Protein AF-A0A960Q9W2-F1 (afdb_monomer)

Mean predicted aligned error: 3.48 Å

Foldseek 3Di:
DDDDDDDAQDWDDDPPQWIWHFPDDDPPDTDIDID

Sequence (35 aa):
MLVLTRKIGESIKINEDVKITVIDIKGRNIRLGIE

Structure (mmCIF, N/CA/C/O backbone):
data_AF-A0A960Q9W2-F1
#
_entry.id   AF-A0A960Q9W2-F1
#
loop_
_atom_site.group_PDB
_atom_site.id
_atom_site.type_symbol
_atom_site.label_atom_id
_atom_site.label_alt_id
_atom_site.label_comp_id
_atom_site.label_asym_id
_atom_site.label_entity_id
_atom_site.label_seq_id
_atom_site.pdbx_PDB_ins_code
_atom_site.Cartn_x
_atom_site.Cartn_y
_atom_site.Cartn_z
_atom_site.occupancy
_atom_site.B_iso_or_equiv
_atom_site.auth_seq_id
_atom_site.auth_comp_id
_atom_site.a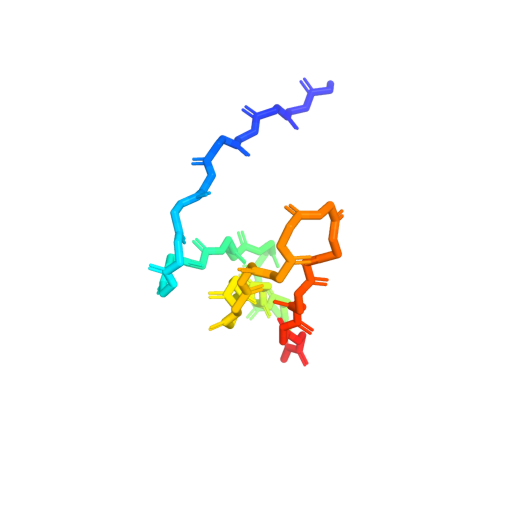uth_asym_id
_atom_site.auth_atom_id
_atom_site.pdbx_PDB_model_num
ATOM 1 N N . MET A 1 1 ? -1.696 20.788 2.022 1.00 72.50 1 MET A N 1
ATOM 2 C CA . MET A 1 1 ? -1.539 19.691 1.044 1.00 72.50 1 MET A CA 1
ATOM 3 C C . MET A 1 1 ? -0.318 18.885 1.452 1.00 72.50 1 MET A C 1
ATOM 5 O O . MET A 1 1 ? 0.765 19.452 1.465 1.00 72.50 1 MET A O 1
ATOM 9 N N . LEU A 1 2 ? -0.498 17.630 1.869 1.00 89.25 2 LEU A N 1
ATOM 10 C CA . LEU A 1 2 ? 0.598 16.752 2.288 1.00 89.25 2 LEU A CA 1
ATOM 11 C C . LEU A 1 2 ? 0.845 15.729 1.176 1.00 89.25 2 LEU A C 1
ATOM 13 O O . LEU A 1 2 ? -0.086 15.035 0.778 1.00 89.25 2 LEU A O 1
ATOM 17 N N . VAL A 1 3 ? 2.069 15.665 0.653 1.00 90.75 3 VAL A N 1
ATOM 18 C CA . VAL A 1 3 ? 2.440 14.768 -0.451 1.00 90.75 3 VAL A CA 1
ATOM 19 C C . VAL A 1 3 ? 3.469 13.776 0.065 1.00 90.75 3 VAL A C 1
ATOM 21 O O . VAL A 1 3 ? 4.496 14.173 0.610 1.00 90.75 3 VAL A O 1
ATOM 24 N N . LEU A 1 4 ? 3.179 12.487 -0.089 1.00 89.25 4 LEU A N 1
ATOM 25 C CA . LEU A 1 4 ? 4.007 11.396 0.412 1.00 89.25 4 LEU A CA 1
ATOM 26 C C . LEU A 1 4 ? 4.240 10.396 -0.716 1.00 89.25 4 LEU A C 1
ATOM 28 O O . LEU A 1 4 ? 3.291 9.865 -1.290 1.00 89.25 4 LEU A O 1
ATOM 32 N N . THR A 1 5 ? 5.504 10.117 -1.015 1.00 90.75 5 THR A N 1
ATOM 33 C CA . THR A 1 5 ? 5.878 9.080 -1.979 1.00 90.75 5 THR A CA 1
ATOM 34 C C . THR A 1 5 ? 6.008 7.747 -1.251 1.00 90.75 5 THR A C 1
ATOM 36 O O . THR A 1 5 ? 6.714 7.644 -0.244 1.00 90.75 5 THR A O 1
ATOM 39 N N . ARG A 1 6 ? 5.323 6.716 -1.747 1.00 92.38 6 ARG A N 1
ATOM 40 C CA . ARG A 1 6 ? 5.368 5.354 -1.201 1.00 92.38 6 ARG A CA 1
ATOM 41 C C . ARG A 1 6 ? 5.835 4.369 -2.262 1.00 92.38 6 ARG A C 1
ATOM 43 O O . ARG A 1 6 ? 5.461 4.487 -3.428 1.00 92.38 6 ARG A O 1
ATOM 50 N N . LYS A 1 7 ? 6.652 3.403 -1.851 1.00 91.38 7 LYS A N 1
ATOM 51 C CA . LYS A 1 7 ? 6.994 2.218 -2.643 1.00 91.38 7 LYS A CA 1
ATOM 52 C C . LYS A 1 7 ? 5.984 1.097 -2.387 1.00 91.38 7 LYS A C 1
ATOM 54 O O . LYS A 1 7 ? 5.206 1.150 -1.438 1.00 91.38 7 LYS A O 1
ATOM 59 N N . ILE A 1 8 ? 6.014 0.074 -3.238 1.00 92.44 8 ILE A N 1
ATOM 60 C CA . ILE A 1 8 ? 5.237 -1.160 -3.048 1.00 92.44 8 ILE A CA 1
ATOM 61 C C . ILE A 1 8 ? 5.552 -1.739 -1.663 1.00 92.44 8 ILE A C 1
ATOM 63 O O . ILE A 1 8 ? 6.720 -1.858 -1.297 1.00 92.44 8 ILE A O 1
ATOM 67 N N . GLY A 1 9 ? 4.512 -2.068 -0.898 1.00 90.81 9 GLY A N 1
ATOM 68 C CA . GLY A 1 9 ? 4.598 -2.579 0.469 1.00 90.81 9 GLY A CA 1
ATOM 69 C C . GLY A 1 9 ? 4.647 -1.504 1.557 1.00 90.81 9 GLY A C 1
ATOM 70 O O . GLY A 1 9 ? 4.456 -1.824 2.729 1.00 90.81 9 GLY A O 1
ATOM 71 N N . GLU A 1 10 ? 4.857 -0.229 1.214 1.00 93.56 10 GLU A N 1
ATOM 72 C CA . GLU A 1 10 ? 4.769 0.846 2.199 1.00 93.56 10 GLU A CA 1
ATOM 73 C C . GLU A 1 10 ? 3.313 1.257 2.447 1.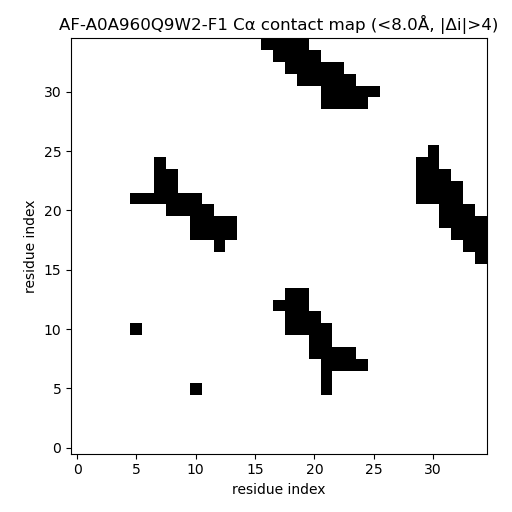00 93.56 10 GLU A C 1
ATOM 75 O O . GLU A 1 10 ? 2.459 1.222 1.555 1.00 93.56 10 GLU A O 1
ATOM 80 N N . SER A 1 11 ? 3.047 1.692 3.679 1.00 92.69 11 SER A N 1
ATOM 81 C CA . SER A 1 11 ? 1.734 2.175 4.097 1.00 92.69 11 SER A CA 1
ATOM 82 C C . SER A 1 11 ? 1.783 3.610 4.613 1.00 92.69 11 SER A C 1
ATOM 84 O O . SER A 1 11 ? 2.836 4.133 4.993 1.00 92.69 11 SER A O 1
ATOM 86 N N . ILE A 1 12 ? 0.625 4.256 4.560 1.00 93.69 12 ILE A N 1
ATOM 87 C CA . ILE A 1 12 ? 0.325 5.576 5.096 1.00 93.69 12 ILE A CA 1
ATOM 88 C C . ILE A 1 12 ? -0.780 5.362 6.119 1.00 93.69 12 ILE A C 1
ATOM 90 O O . ILE A 1 12 ? -1.838 4.832 5.784 1.00 93.69 12 ILE A O 1
ATOM 94 N N . LYS A 1 13 ? -0.540 5.782 7.357 1.00 92.75 13 LYS A N 1
ATOM 95 C CA . LYS A 1 13 ? -1.562 5.785 8.399 1.00 92.75 13 LYS A CA 1
ATOM 96 C C . LYS A 1 13 ? -2.126 7.199 8.522 1.00 92.75 13 LYS A C 1
ATOM 98 O O . LYS A 1 13 ? -1.362 8.150 8.679 1.00 92.75 13 LYS A O 1
ATOM 103 N N . ILE A 1 14 ? -3.441 7.332 8.402 1.00 92.25 14 ILE A N 1
ATOM 104 C CA . ILE A 1 14 ? -4.179 8.579 8.588 1.00 92.25 14 ILE A CA 1
ATOM 105 C C . ILE A 1 14 ? -4.990 8.418 9.875 1.00 92.25 14 ILE A C 1
ATOM 107 O O . ILE A 1 14 ? -5.903 7.599 9.934 1.00 92.25 14 ILE A O 1
ATOM 111 N N . ASN A 1 15 ? -4.647 9.202 10.901 1.00 91.19 15 ASN A N 1
ATOM 112 C CA . ASN A 1 15 ? -5.174 9.048 12.265 1.00 91.19 15 ASN A CA 1
ATOM 113 C C . ASN A 1 15 ? -4.975 7.619 12.801 1.00 91.19 15 ASN A C 1
ATOM 115 O O . ASN A 1 15 ? -3.912 7.040 12.576 1.00 91.19 15 ASN A O 1
ATOM 119 N N . GLU A 1 16 ? -5.935 7.067 13.547 1.00 90.81 16 GLU A N 1
ATOM 120 C CA . GLU A 1 16 ? -5.868 5.699 14.074 1.00 90.81 16 GLU A CA 1
ATOM 121 C C . GLU A 1 16 ? -6.673 4.686 13.260 1.00 90.81 16 GLU A C 1
ATOM 123 O O . GLU A 1 16 ? -6.307 3.513 13.258 1.00 90.81 16 GLU A O 1
ATOM 128 N N . ASP A 1 17 ? -7.673 5.157 12.518 1.00 90.75 17 ASP A N 1
ATOM 129 C CA . ASP A 1 17 ? -8.684 4.321 11.871 1.00 90.75 17 ASP A CA 1
ATOM 130 C C . ASP A 1 17 ? -8.382 3.959 10.419 1.00 90.75 17 ASP A C 1
ATOM 132 O O . ASP A 1 17 ? -8.976 3.017 9.919 1.00 90.75 17 ASP A O 1
ATOM 136 N N . VAL A 1 18 ? -7.514 4.707 9.725 1.00 91.94 18 VAL A N 1
ATOM 137 C CA . VAL A 1 18 ? -7.312 4.515 8.281 1.00 91.94 18 VAL A CA 1
ATOM 138 C C . VAL A 1 18 ? -5.861 4.191 7.968 1.00 91.94 18 VAL A C 1
ATOM 140 O O . VAL A 1 18 ? -4.947 4.984 8.212 1.00 91.94 18 VAL A O 1
ATOM 143 N N . LYS A 1 19 ? -5.640 3.039 7.344 1.00 93.56 19 LYS A N 1
ATOM 144 C CA . LYS A 1 19 ? -4.349 2.598 6.831 1.00 93.56 19 LYS A CA 1
ATOM 145 C C . LYS A 1 19 ? -4.453 2.330 5.337 1.00 93.56 19 LYS A C 1
ATOM 147 O O . LYS A 1 19 ? -5.161 1.442 4.879 1.00 93.56 19 LYS A O 1
ATOM 152 N N . ILE A 1 20 ? -3.684 3.084 4.564 1.00 93.88 20 ILE A N 1
ATOM 153 C CA . ILE A 1 20 ? -3.580 2.926 3.116 1.00 93.88 20 ILE A CA 1
ATOM 154 C C . ILE A 1 20 ? -2.261 2.2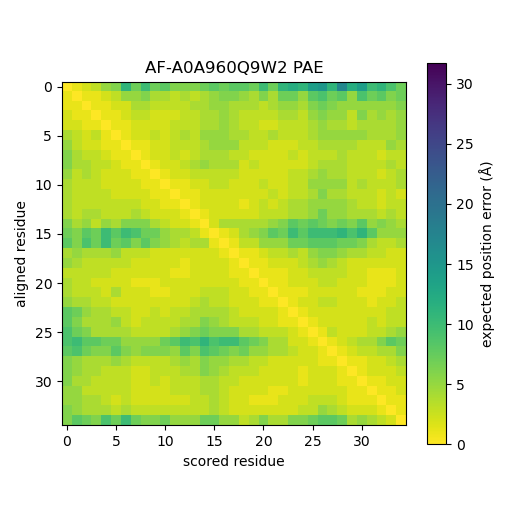28 2.817 1.00 93.88 20 ILE A C 1
ATOM 156 O O . ILE A 1 20 ? -1.202 2.748 3.153 1.00 93.88 20 ILE A O 1
ATOM 160 N N . THR A 1 21 ? -2.298 1.081 2.153 1.00 94.81 21 THR A N 1
ATOM 161 C CA . THR A 1 21 ? -1.099 0.320 1.781 1.00 94.81 21 THR A CA 1
ATOM 162 C C . THR A 1 21 ? -0.986 0.225 0.267 1.00 94.81 21 THR A C 1
ATOM 164 O O . THR A 1 21 ? -1.956 -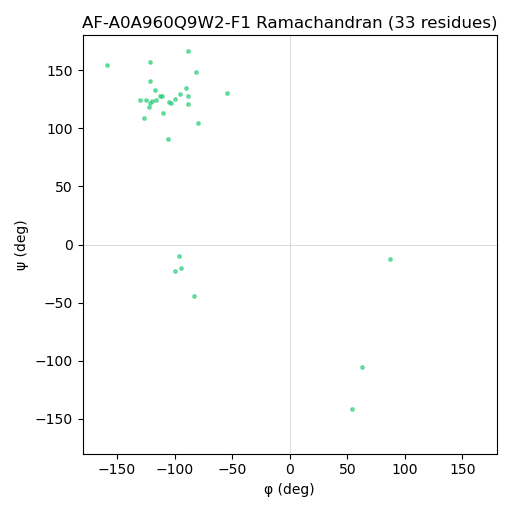0.104 -0.415 1.00 94.81 21 THR A O 1
ATOM 167 N N . VAL A 1 22 ? 0.201 0.487 -0.279 1.00 94.75 22 VAL A N 1
ATOM 168 C CA . VAL A 1 22 ? 0.471 0.262 -1.705 1.00 94.75 22 VAL A CA 1
ATOM 169 C C . VAL A 1 22 ? 0.736 -1.226 -1.908 1.00 94.75 22 VAL A C 1
ATOM 171 O O . VAL A 1 22 ? 1.799 -1.723 -1.550 1.00 94.75 22 VAL A O 1
ATOM 174 N N . ILE A 1 23 ? -0.236 -1.945 -2.464 1.00 94.12 23 ILE A N 1
ATOM 175 C CA . ILE A 1 23 ? -0.182 -3.406 -2.602 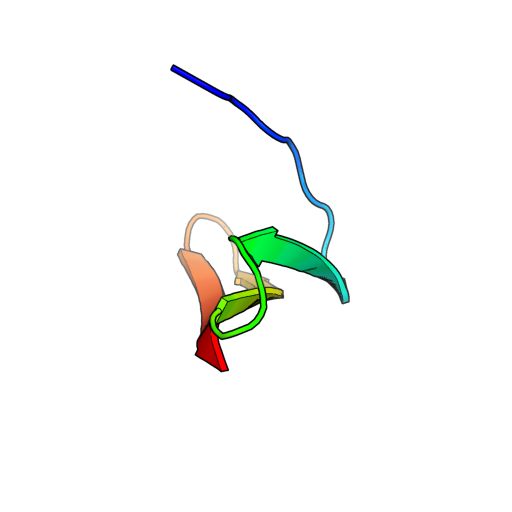1.00 94.12 23 ILE A CA 1
ATOM 176 C C . ILE A 1 23 ? 0.608 -3.812 -3.842 1.00 94.12 23 ILE A C 1
ATOM 178 O O . ILE A 1 23 ? 1.418 -4.730 -3.788 1.00 94.12 23 ILE A O 1
ATOM 182 N N . ASP A 1 24 ? 0.362 -3.144 -4.968 1.00 94.19 24 ASP A N 1
ATOM 183 C CA . ASP A 1 24 ? 0.995 -3.479 -6.242 1.00 94.19 24 ASP A CA 1
ATOM 184 C C . ASP A 1 24 ? 0.957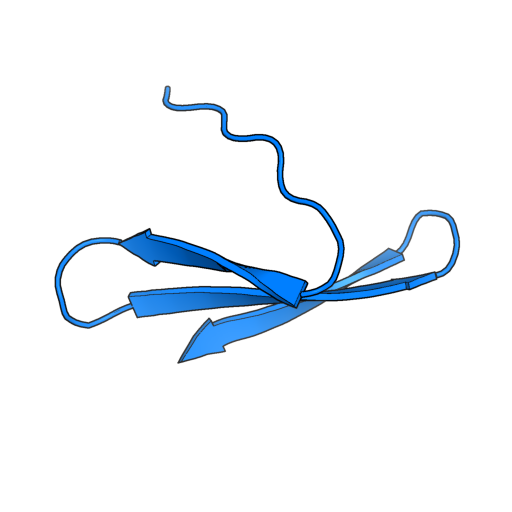 -2.283 -7.201 1.00 94.19 24 ASP A C 1
ATOM 186 O O . ASP A 1 24 ? 0.066 -1.432 -7.117 1.00 94.19 24 ASP A O 1
ATOM 190 N N . ILE A 1 25 ? 1.902 -2.232 -8.136 1.00 92.62 25 ILE A N 1
ATOM 191 C CA . ILE A 1 25 ? 1.957 -1.219 -9.193 1.00 92.62 25 ILE A CA 1
ATOM 19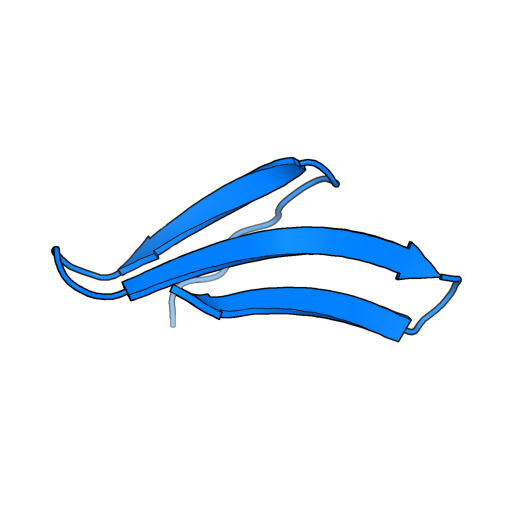2 C C . ILE A 1 25 ? 2.052 -1.942 -10.535 1.00 92.62 25 ILE A C 1
ATOM 194 O O . ILE A 1 25 ? 3.086 -2.503 -10.892 1.00 92.62 25 ILE A O 1
ATOM 198 N N . LYS A 1 26 ? 0.969 -1.891 -11.314 1.00 92.69 26 LYS A N 1
ATOM 199 C CA . LYS A 1 26 ? 0.899 -2.434 -12.674 1.00 92.69 26 LYS A CA 1
ATOM 200 C C . LYS A 1 26 ? 0.925 -1.298 -13.684 1.00 92.69 26 LYS A C 1
ATOM 202 O O . LYS A 1 26 ? -0.112 -0.759 -14.070 1.00 92.69 26 LYS A O 1
ATOM 207 N N . GLY A 1 27 ? 2.128 -0.928 -14.116 1.00 91.00 27 GLY A N 1
ATOM 208 C CA . GLY A 1 27 ? 2.334 0.164 -15.065 1.00 91.00 27 GLY A CA 1
ATOM 209 C C . GLY A 1 27 ? 1.868 1.500 -14.486 1.00 91.00 27 GLY A C 1
ATOM 210 O O . GLY A 1 27 ? 2.532 2.064 -13.624 1.00 91.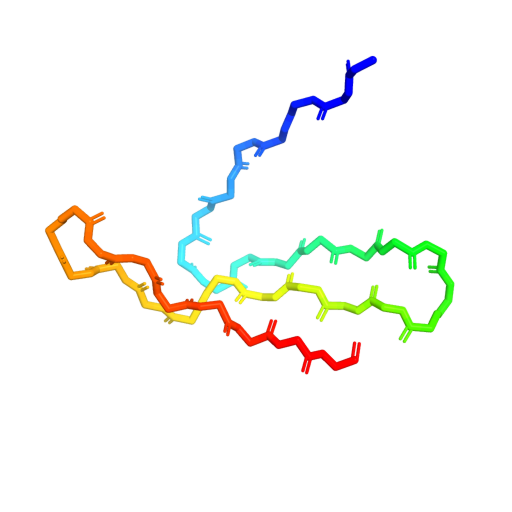00 27 GLY A O 1
ATOM 211 N N . ARG A 1 28 ? 0.721 2.002 -14.960 1.00 92.00 28 ARG A N 1
ATOM 212 C CA . ARG A 1 28 ? 0.090 3.244 -14.468 1.00 92.00 28 ARG A CA 1
ATOM 213 C C . ARG A 1 28 ? -1.000 3.001 -13.421 1.00 92.00 28 ARG A C 1
ATOM 215 O O . ARG A 1 28 ? -1.483 3.953 -12.818 1.00 92.00 28 ARG A O 1
ATOM 222 N N . ASN A 1 29 ? -1.402 1.750 -13.215 1.00 92.50 29 ASN A N 1
ATOM 223 C CA . ASN A 1 29 ? -2.448 1.384 -12.272 1.00 92.50 29 ASN A CA 1
ATOM 224 C C . ASN A 1 29 ? -1.816 0.979 -10.943 1.00 92.50 29 ASN A C 1
ATOM 226 O O . ASN A 1 29 ? -0.930 0.127 -10.900 1.00 92.50 29 ASN A O 1
ATOM 230 N N . ILE A 1 30 ? -2.304 1.563 -9.855 1.00 92.88 30 ILE A N 1
ATOM 231 C CA . ILE A 1 30 ? -1.817 1.289 -8.504 1.00 92.88 30 ILE A CA 1
ATOM 232 C C . ILE A 1 30 ? -2.935 0.583 -7.742 1.00 92.88 30 ILE A C 1
ATOM 234 O O . ILE A 1 30 ? -4.070 1.059 -7.719 1.00 92.88 30 ILE A O 1
ATOM 238 N N . ARG A 1 31 ? -2.626 -0.562 -7.131 1.00 93.19 31 ARG A N 1
ATOM 239 C CA . ARG A 1 31 ? -3.525 -1.229 -6.187 1.00 93.19 31 ARG A CA 1
ATOM 240 C C . ARG A 1 31 ? -3.254 -0.691 -4.794 1.00 93.19 31 ARG A C 1
ATOM 242 O O . ARG A 1 31 ? -2.144 -0.812 -4.280 1.00 93.19 31 ARG A O 1
AT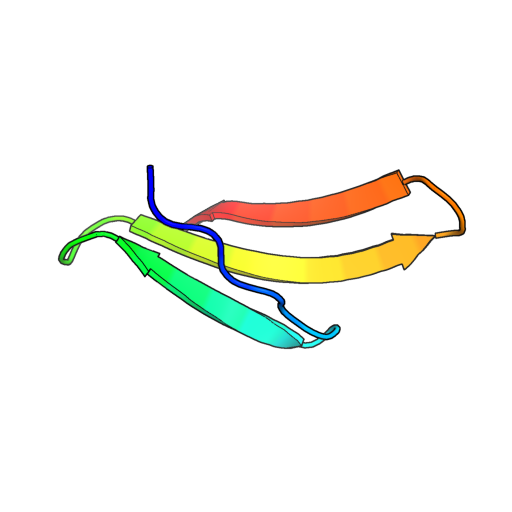OM 249 N N . LEU A 1 32 ? -4.291 -0.125 -4.198 1.00 93.88 32 LEU A N 1
ATOM 250 C CA . LEU A 1 32 ? -4.283 0.394 -2.840 1.00 93.88 32 LEU A CA 1
ATOM 251 C C . LEU A 1 32 ? -5.168 -0.516 -1.988 1.00 93.88 32 LEU A C 1
ATOM 253 O O . LEU A 1 32 ? -6.303 -0.797 -2.365 1.00 93.88 32 LEU A O 1
ATOM 257 N N . GLY A 1 33 ? -4.628 -1.001 -0.877 1.00 93.38 33 GLY A N 1
ATOM 258 C CA . GLY A 1 33 ? -5.402 -1.604 0.202 1.00 93.38 33 GLY A CA 1
ATOM 259 C C . GLY A 1 33 ? -5.785 -0.505 1.182 1.00 93.38 33 GLY A C 1
ATOM 260 O O . GLY A 1 33 ? -4.942 0.336 1.491 1.00 93.38 33 GLY A O 1
ATOM 261 N N . ILE A 1 34 ? -7.039 -0.485 1.621 1.00 93.00 34 ILE A N 1
ATOM 262 C CA . ILE A 1 34 ? -7.546 0.468 2.610 1.00 93.00 34 ILE A CA 1
ATOM 263 C C . ILE A 1 34 ? -8.146 -0.365 3.736 1.00 93.00 34 ILE A C 1
ATOM 265 O O . ILE A 1 34 ? -8.997 -1.214 3.470 1.00 93.00 34 ILE A O 1
ATOM 269 N N . GLU A 1 35 ? -7.660 -0.132 4.947 1.00 90.56 35 GLU A N 1
ATOM 270 C CA . GLU A 1 35 ? -8.103 -0.753 6.198 1.00 90.56 35 GLU A CA 1
ATOM 271 C C . GLU A 1 35 ? -8.496 0.328 7.198 1.00 90.56 35 GLU A C 1
ATOM 273 O O . GLU A 1 35 ? -7.827 1.391 7.174 1.00 90.56 35 GLU A O 1
#

Secondary structure (DSSP, 8-state):
-------TT-EEEETTTEEEEEEEEETTEEEEEE-

pLDDT: mean 91.78, std 3.6, range [72.5, 94.81]

Solvent-accessible surface area (backbone atoms only — not comparable to full-atom values): 2331 Å² total; per-residue (Å²): 139,89,86,82,91,73,55,76,74,38,67,48,74,51,84,92,74,37,39,41,30,32,68,42,73,60,89,93,47,71,43,69,45,79,77

Nearest PDB structures (foldseek):
  5z38-assembly1_H  TM=9.684E-01  e=3.188E-03  Escherichia coli O127:H6 str. E2348/69
  5z38-assembly1_G  TM=9.555E-01  e=6.050E-03  Escherichia coli O127:H6 str. E2348/69
  5z38-assembly2_L  TM=9.818E-01  e=1.148E-02  Escherichia coli O127:H6 str. E2348/69
  5z38-assembly2_J  TM=9.537E-01  e=1.077E-02  Escherichia coli O127:H6 str. E2348/69
  2bti-assembly1_A  TM=9.734E-01  e=3.001E-02  Yersinia enterocolitica

Radius of gyration: 10.15 Å; Cα contacts (8 Å, |Δi|>4): 52; chains: 1; bounding box: 16×23×29 Å